Protein AF-A0A8T3A961-F1 (afdb_monomer_lite)

Organism: Dendrobium nobile (NCBI:txid94219)

InterPro domains:
  IPR036397 Ribonuclease H superfamily [G3DSA:3.30.420.10] (1-75)

Foldseek 3Di:
DDPVVVCQQQDADPVVRGGVVCVVVVDHDDDPVCVVVVPPVNVVVVPDDPVRVVVVVVVVVVCVVVVVVVVVVVVVVD

Sequence (78 aa):
MTKELWAYNTTYKRSTK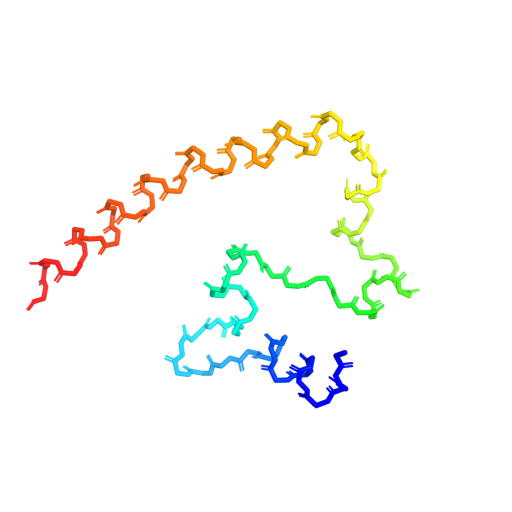VTPYSLVFRVEAILPLEVELPSLRVEIQNDLTQEQNVRLGMEELDTLDEVRLQAQQNLKIY

Secondary structure (DSSP, 8-state):
--HHHHHHHHSPBTTTTB-HHHHHHSSPPPPHHHHHTT-HHHHHHHHS-HHHHHHHHHHHHHHHHHHHHHHHHHHTT-

pLDDT: mean 86.85, std 5.99, range [55.59, 93.5]

Radius of gyration: 15.58 Å; chains: 1; bounding box: 40×23×36 Å

Structure (mmCIF, N/CA/C/O backbone):
data_AF-A0A8T3A961-F1
#
_entry.id   AF-A0A8T3A961-F1
#
loop_
_atom_site.group_PDB
_atom_site.id
_atom_site.type_symbol
_atom_site.label_atom_id
_atom_site.label_alt_id
_atom_site.label_comp_id
_atom_site.label_asym_id
_atom_site.label_entity_id
_atom_site.label_seq_id
_atom_site.pdbx_PDB_ins_code
_atom_site.Cartn_x
_atom_site.Cartn_y
_atom_site.Cartn_z
_atom_site.occupancy
_atom_site.B_iso_or_equiv
_atom_site.auth_seq_id
_atom_site.auth_comp_id
_atom_site.auth_asym_id
_atom_site.auth_atom_id
_atom_site.pdbx_PDB_model_num
ATOM 1 N N . MET A 1 1 ? -16.823 4.211 -9.992 1.00 65.25 1 MET A N 1
ATOM 2 C CA . MET A 1 1 ? -15.772 3.288 -10.477 1.00 65.25 1 MET A CA 1
ATOM 3 C C . MET A 1 1 ? -16.420 1.922 -10.674 1.00 65.25 1 MET A C 1
ATOM 5 O O . MET A 1 1 ? -17.149 1.508 -9.783 1.00 65.25 1 MET A O 1
ATOM 9 N N . THR A 1 2 ? -16.273 1.274 -11.832 1.00 89.12 2 THR A N 1
ATOM 10 C CA . THR A 1 2 ? -16.898 -0.038 -12.094 1.00 89.12 2 THR A CA 1
ATOM 11 C C . THR A 1 2 ? -16.008 -1.185 -11.610 1.00 89.12 2 THR A C 1
ATOM 13 O O . THR A 1 2 ? -14.787 -1.040 -11.534 1.00 89.12 2 THR A O 1
ATOM 16 N N . LYS A 1 3 ? -16.612 -2.340 -11.300 1.00 85.94 3 LYS A N 1
ATOM 17 C CA . LYS A 1 3 ? -15.901 -3.560 -10.877 1.00 85.94 3 LYS A CA 1
ATOM 18 C C . LYS A 1 3 ? -14.839 -4.012 -11.887 1.00 85.94 3 LYS A C 1
ATOM 20 O O . LYS A 1 3 ? -13.777 -4.468 -11.474 1.00 85.94 3 LYS A O 1
ATOM 25 N N . GLU A 1 4 ? -15.091 -3.837 -13.191 1.00 89.81 4 GLU A N 1
ATOM 26 C CA . GLU A 1 4 ? -14.113 -4.186 -14.227 1.00 89.81 4 GLU A CA 1
ATOM 27 C C . GLU A 1 4 ? -12.881 -3.279 -14.162 1.00 89.81 4 GLU A C 1
ATOM 29 O O . GLU A 1 4 ? -11.754 -3.760 -14.271 1.00 89.81 4 GLU A O 1
ATOM 34 N N . LEU A 1 5 ? -13.084 -1.976 -13.943 1.00 90.62 5 LEU A N 1
ATOM 35 C CA . LEU A 1 5 ? -11.989 -1.014 -13.853 1.00 90.62 5 LEU A CA 1
ATOM 36 C C . LEU A 1 5 ? -11.150 -1.236 -12.590 1.00 90.62 5 LEU A C 1
ATOM 38 O O . LEU A 1 5 ? -9.924 -1.188 -12.657 1.00 90.62 5 LEU A O 1
ATOM 42 N N . TRP A 1 6 ? -11.795 -1.520 -11.454 1.00 90.06 6 TRP A N 1
ATOM 43 C CA . TRP A 1 6 ? -11.086 -1.850 -10.216 1.00 90.06 6 TRP A CA 1
ATOM 44 C C . TRP A 1 6 ? -10.223 -3.098 -10.391 1.00 90.06 6 TRP A C 1
ATOM 46 O O . TRP A 1 6 ? -9.015 -3.033 -10.180 1.00 90.06 6 TRP A O 1
ATOM 56 N N . ALA A 1 7 ? -10.812 -4.195 -10.878 1.00 91.94 7 ALA A N 1
ATOM 57 C CA . ALA A 1 7 ? -10.080 -5.430 -11.129 1.00 91.94 7 ALA A CA 1
ATOM 58 C C . ALA A 1 7 ? -8.916 -5.210 -12.105 1.00 91.94 7 ALA A C 1
ATOM 60 O O . ALA A 1 7 ? -7.815 -5.704 -11.872 1.00 91.94 7 ALA A O 1
ATOM 61 N N . TYR A 1 8 ? -9.110 -4.430 -13.173 1.00 91.12 8 TYR A N 1
ATOM 62 C CA . TYR A 1 8 ? -8.028 -4.114 -14.103 1.00 91.12 8 TYR A CA 1
ATOM 63 C C . TYR A 1 8 ? -6.866 -3.374 -13.425 1.00 91.12 8 TYR A C 1
ATOM 65 O O . TYR A 1 8 ? -5.710 -3.701 -13.708 1.00 91.12 8 TYR A O 1
ATOM 73 N N . ASN A 1 9 ? -7.173 -2.419 -12.541 1.00 90.69 9 ASN A N 1
ATOM 74 C CA . ASN A 1 9 ? -6.191 -1.578 -11.861 1.00 90.69 9 ASN A CA 1
ATOM 75 C C . ASN A 1 9 ? -5.456 -2.295 -10.725 1.00 90.69 9 ASN A C 1
ATOM 77 O O . ASN A 1 9 ? -4.282 -2.013 -10.511 1.00 90.69 9 ASN A O 1
ATOM 81 N N . THR A 1 10 ? -6.102 -3.221 -10.019 1.00 91.81 10 THR A N 1
ATOM 82 C CA . THR A 1 10 ? -5.481 -3.948 -8.899 1.00 91.81 10 THR A CA 1
ATOM 83 C C . THR A 1 10 ? -4.879 -5.295 -9.302 1.00 91.81 10 THR A C 1
ATOM 85 O O . THR A 1 10 ? -4.192 -5.927 -8.506 1.00 91.81 10 THR A O 1
ATOM 88 N N . THR A 1 11 ? -5.092 -5.750 -10.542 1.00 93.00 11 THR A N 1
ATOM 89 C CA . THR A 1 11 ? -4.500 -7.001 -11.036 1.00 93.00 11 THR A CA 1
ATOM 90 C C . THR A 1 11 ? -3.078 -6.783 -11.546 1.00 93.00 11 THR A C 1
ATOM 92 O O . THR A 1 11 ? -2.827 -5.928 -12.400 1.00 93.00 11 THR A O 1
ATOM 95 N N . TYR A 1 12 ? -2.163 -7.639 -11.090 1.00 92.06 12 TYR A N 1
ATOM 96 C CA . TYR A 1 12 ? -0.768 -7.680 -11.523 1.00 92.06 12 TYR A CA 1
ATOM 97 C C . TYR A 1 12 ? -0.631 -7.811 -13.047 1.00 92.06 12 TYR A C 1
ATOM 99 O O . TYR A 1 12 ? -1.225 -8.698 -13.669 1.00 92.06 12 TYR A O 1
ATOM 107 N N . LYS A 1 13 ? 0.196 -6.962 -13.667 1.00 92.56 13 LYS A N 1
ATOM 108 C CA . LYS A 1 13 ? 0.503 -7.050 -15.100 1.00 92.56 13 LYS A CA 1
ATOM 109 C C . LYS A 1 13 ? 1.882 -7.646 -15.299 1.00 92.56 13 LYS A C 1
ATOM 111 O O . LYS A 1 13 ? 2.883 -7.106 -14.847 1.00 92.56 13 LYS A O 1
ATOM 116 N N . ARG A 1 14 ? 1.953 -8.732 -16.069 1.00 91.31 14 ARG A N 1
ATOM 117 C CA . ARG A 1 14 ? 3.227 -9.389 -16.401 1.00 91.31 14 ARG A CA 1
ATOM 118 C C . ARG A 1 14 ? 4.168 -8.489 -17.217 1.00 91.31 14 ARG A C 1
ATOM 120 O O . ARG A 1 14 ? 5.377 -8.632 -17.093 1.00 91.31 14 ARG A O 1
ATOM 127 N N . SER A 1 15 ? 3.626 -7.577 -18.027 1.00 88.38 15 SER A N 1
ATOM 128 C CA . SER A 1 15 ? 4.406 -6.657 -18.867 1.00 88.38 15 SER A CA 1
ATOM 129 C C . SER A 1 15 ? 5.175 -5.613 -18.055 1.00 88.38 15 SER A C 1
ATOM 131 O O . SER A 1 15 ? 6.353 -5.400 -18.312 1.00 88.38 15 SER A O 1
ATOM 133 N N . THR A 1 16 ? 4.530 -4.985 -17.070 1.00 84.06 16 THR A N 1
ATOM 134 C CA . THR A 1 16 ? 5.143 -3.962 -16.203 1.00 84.06 16 THR A CA 1
ATOM 135 C C . THR A 1 16 ? 5.654 -4.528 -14.880 1.00 84.06 16 THR A C 1
ATOM 137 O O . THR A 1 16 ? 6.339 -3.830 -14.143 1.00 84.06 16 THR A O 1
ATOM 140 N N . LYS A 1 17 ? 5.339 -5.794 -14.582 1.00 90.88 17 LYS A N 1
ATOM 141 C CA . LYS A 1 17 ? 5.632 -6.494 -13.324 1.00 90.88 17 LYS A CA 1
ATOM 142 C C . LYS A 1 17 ? 5.064 -5.818 -12.069 1.00 90.88 17 LYS A C 1
ATOM 144 O O . LYS A 1 17 ? 5.551 -6.080 -10.974 1.00 90.88 17 LYS A O 1
ATOM 149 N N . VAL A 1 18 ? 4.037 -4.986 -12.225 1.00 89.38 18 VAL A N 1
ATOM 150 C CA . VAL A 1 18 ? 3.355 -4.246 -11.148 1.00 89.38 18 VAL A CA 1
ATOM 151 C C . VAL A 1 18 ? 1.858 -4.123 -11.456 1.00 89.38 18 VAL A C 1
ATOM 153 O O . VAL A 1 18 ? 1.420 -4.476 -12.560 1.00 89.38 18 VAL A O 1
ATOM 156 N N . THR A 1 19 ? 1.055 -3.642 -10.505 1.00 93.50 19 THR A N 1
ATOM 157 C CA . THR A 1 19 ? -0.358 -3.319 -10.756 1.00 93.50 19 THR A CA 1
ATOM 158 C C . THR A 1 19 ? -0.486 -1.937 -11.419 1.00 93.50 19 THR A C 1
ATOM 160 O O . THR A 1 19 ? 0.328 -1.046 -11.170 1.00 93.50 19 THR A O 1
ATOM 163 N N . PRO A 1 20 ? -1.477 -1.700 -12.300 1.00 91.62 20 PRO A N 1
ATOM 164 C CA . PRO A 1 20 ? -1.678 -0.364 -12.862 1.00 91.62 20 PRO A CA 1
ATOM 165 C C . PRO A 1 20 ? -1.988 0.693 -11.796 1.00 91.62 20 PRO A C 1
ATOM 167 O O . PRO A 1 20 ? -1.654 1.859 -11.984 1.00 91.62 20 PRO A O 1
ATOM 170 N N . TYR A 1 21 ? -2.588 0.293 -10.671 1.00 90.69 21 TYR A N 1
ATOM 171 C CA . TYR A 1 21 ? -2.822 1.168 -9.529 1.00 90.69 21 TYR A CA 1
ATOM 172 C C . TYR A 1 21 ? -1.505 1.658 -8.917 1.00 90.69 21 TYR A C 1
ATOM 174 O O . TYR A 1 21 ? -1.333 2.869 -8.757 1.00 90.69 21 TYR A O 1
ATOM 182 N N . SER A 1 22 ? -0.547 0.759 -8.657 1.00 88.81 22 SER A N 1
ATOM 183 C CA . SER A 1 22 ? 0.748 1.153 -8.093 1.00 88.81 22 SER A CA 1
ATOM 184 C C . SER A 1 22 ? 1.596 1.988 -9.047 1.00 88.81 22 SER A C 1
ATOM 186 O O . SER A 1 22 ? 2.388 2.802 -8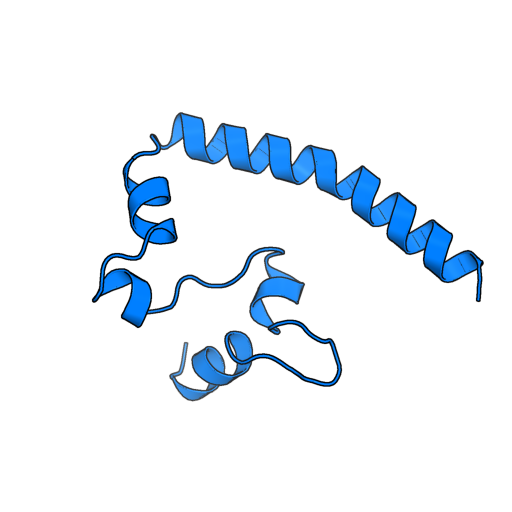.589 1.00 88.81 22 SER A O 1
ATOM 188 N N . LEU A 1 23 ? 1.373 1.926 -10.362 1.00 86.50 23 LEU A N 1
ATOM 189 C CA . LEU A 1 23 ? 2.011 2.867 -11.295 1.00 86.50 23 LEU A CA 1
ATOM 190 C C . LEU A 1 23 ? 1.542 4.319 -11.119 1.00 86.50 23 LEU A C 1
ATOM 192 O O . LEU A 1 23 ? 2.334 5.239 -11.311 1.00 86.50 23 LEU A O 1
ATOM 196 N N . VAL A 1 24 ? 0.268 4.533 -10.783 1.00 85.31 24 VAL A N 1
ATOM 197 C CA . VAL A 1 24 ? -0.317 5.879 -10.656 1.00 85.31 24 VAL A CA 1
ATOM 198 C C . VAL A 1 24 ? -0.121 6.427 -9.250 1.00 85.31 24 VAL A C 1
ATOM 200 O O . VAL A 1 24 ? 0.315 7.564 -9.080 1.00 85.31 24 VAL A O 1
ATOM 203 N N . PHE A 1 25 ? -0.428 5.610 -8.246 1.00 82.88 25 PHE A N 1
ATOM 204 C CA . PHE A 1 25 ? -0.441 6.023 -6.844 1.00 82.88 25 PHE A CA 1
ATOM 205 C C . PHE A 1 25 ? 0.841 5.665 -6.098 1.00 82.88 25 PHE A C 1
ATOM 207 O O . PHE A 1 25 ? 0.971 6.022 -4.935 1.00 82.88 25 PHE A O 1
ATOM 214 N N . ARG A 1 26 ? 1.784 4.972 -6.753 1.00 80.19 26 ARG A N 1
ATOM 215 C CA . ARG A 1 26 ? 3.077 4.528 -6.195 1.00 80.19 26 ARG A CA 1
ATOM 216 C C . ARG A 1 26 ? 2.988 3.551 -5.021 1.00 80.19 26 ARG A C 1
ATOM 218 O O . ARG A 1 26 ? 4.018 3.092 -4.550 1.00 80.19 26 ARG A O 1
ATOM 225 N N . VAL A 1 27 ? 1.778 3.161 -4.631 1.00 83.81 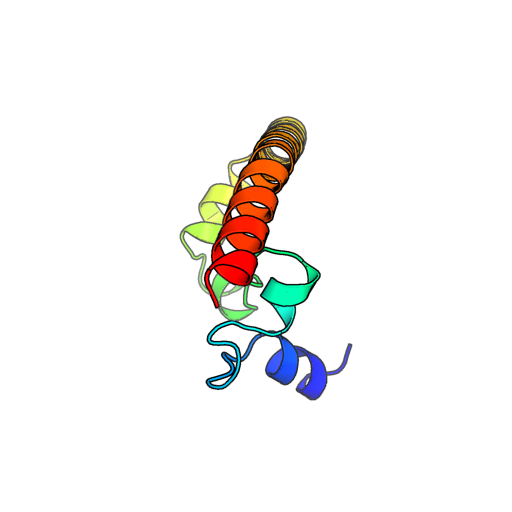27 VAL A N 1
ATOM 226 C CA . VAL A 1 27 ? 1.484 2.177 -3.586 1.00 83.81 27 VAL A CA 1
ATOM 227 C C . VAL A 1 27 ? 0.508 1.131 -4.113 1.00 83.81 27 VAL A C 1
ATOM 229 O O . VAL A 1 27 ? -0.304 1.413 -4.996 1.00 83.81 27 VAL A O 1
ATOM 232 N N . GLU A 1 28 ? 0.567 -0.089 -3.584 1.00 87.75 28 GLU A N 1
ATOM 233 C CA . GLU A 1 28 ? -0.412 -1.124 -3.925 1.00 87.75 28 GLU A CA 1
ATOM 234 C C . GLU A 1 28 ? -1.782 -0.806 -3.318 1.00 87.75 28 GLU A C 1
ATOM 236 O O . GLU A 1 28 ? -1.887 -0.352 -2.176 1.00 87.75 28 GLU A O 1
ATOM 241 N N . ALA A 1 29 ? -2.853 -1.070 -4.067 1.00 89.69 29 ALA A N 1
ATOM 242 C CA . ALA A 1 29 ? -4.208 -0.861 -3.567 1.00 89.69 29 ALA A CA 1
ATOM 243 C C . ALA A 1 29 ? -4.483 -1.744 -2.338 1.00 89.69 29 ALA A C 1
ATOM 245 O O . ALA A 1 29 ? -4.007 -2.879 -2.256 1.00 89.69 29 ALA A O 1
ATOM 246 N N . ILE A 1 30 ? -5.272 -1.232 -1.393 1.00 88.69 30 ILE A N 1
ATOM 247 C CA . ILE A 1 30 ? -5.884 -2.070 -0.359 1.00 88.69 30 ILE A CA 1
ATOM 248 C C . ILE A 1 30 ? -7.093 -2.749 -1.002 1.00 88.69 30 ILE A C 1
ATOM 250 O O . ILE A 1 30 ? -7.996 -2.084 -1.517 1.00 88.69 30 I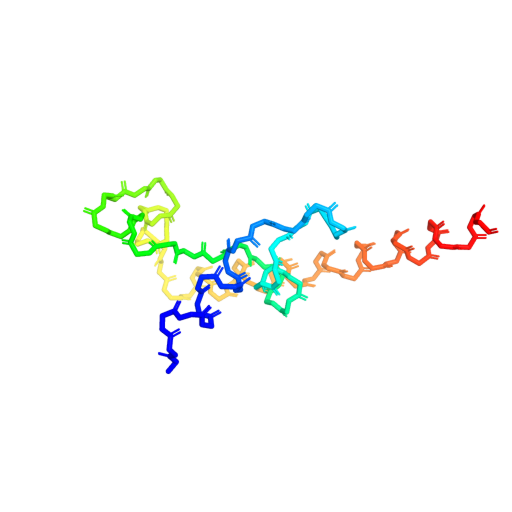LE A O 1
ATOM 254 N N . LEU A 1 31 ? -7.087 -4.077 -1.039 1.00 90.00 31 LEU A N 1
ATOM 255 C CA . LEU A 1 31 ? -8.170 -4.849 -1.631 1.00 90.00 31 LEU A CA 1
ATOM 256 C C . LEU A 1 31 ? -9.377 -4.870 -0.686 1.00 90.00 31 LEU A C 1
ATOM 258 O O . LEU A 1 31 ? -9.196 -4.947 0.526 1.00 90.00 31 LEU A O 1
ATOM 262 N N . PRO A 1 32 ? -10.614 -4.912 -1.211 1.00 88.12 32 PRO A N 1
ATOM 263 C CA . PRO A 1 32 ? -11.802 -5.076 -0.372 1.00 88.12 32 PRO A CA 1
ATOM 264 C C . PRO A 1 32 ? -11.705 -6.281 0.575 1.00 88.12 32 PRO A C 1
ATOM 266 O O . PRO A 1 32 ? -12.070 -6.181 1.740 1.00 88.12 32 PRO A O 1
ATOM 269 N N . LEU A 1 33 ? -11.110 -7.385 0.107 1.00 89.44 33 LEU A N 1
ATOM 270 C CA . LEU A 1 33 ? -10.889 -8.581 0.918 1.00 89.44 33 LEU A CA 1
ATOM 271 C C . LEU A 1 33 ? -9.947 -8.340 2.108 1.00 89.44 33 LEU A C 1
ATOM 273 O O . LEU A 1 33 ? -10.134 -8.957 3.144 1.00 89.44 33 LEU A O 1
ATOM 277 N N . GLU A 1 34 ? -8.956 -7.453 1.983 1.00 90.50 34 GLU A N 1
ATOM 278 C CA . GLU A 1 34 ? -8.053 -7.094 3.091 1.00 90.50 34 GLU A CA 1
ATOM 279 C C . GLU A 1 34 ? -8.754 -6.257 4.170 1.00 90.50 34 GLU A C 1
ATOM 281 O O . GLU A 1 34 ? -8.271 -6.172 5.297 1.00 90.50 34 GLU A O 1
ATOM 286 N N . VAL A 1 35 ? -9.875 -5.620 3.822 1.00 88.38 35 VAL A N 1
ATOM 287 C CA . VAL A 1 35 ? -10.722 -4.883 4.766 1.00 88.38 35 VAL A CA 1
ATOM 288 C C . VAL A 1 35 ? -11.724 -5.830 5.428 1.00 88.38 35 VAL A C 1
ATOM 290 O O . VAL A 1 35 ? -11.930 -5.754 6.635 1.00 88.38 35 VAL A O 1
ATOM 293 N N . GLU A 1 36 ? -12.330 -6.736 4.653 1.00 91.31 36 GLU A N 1
ATOM 294 C CA . GLU A 1 36 ? -13.245 -7.767 5.168 1.00 91.31 36 GLU A CA 1
ATOM 295 C C . GLU A 1 36 ? -12.532 -8.780 6.074 1.00 91.31 36 GLU A C 1
ATOM 297 O O . GLU A 1 36 ? -13.076 -9.194 7.096 1.00 91.31 36 GLU A O 1
ATOM 302 N N . LEU A 1 37 ? -11.311 -9.166 5.702 1.00 93.06 37 LEU A N 1
ATOM 303 C CA . LEU A 1 37 ? -10.390 -9.970 6.495 1.00 93.06 37 LEU A CA 1
ATOM 304 C C . LEU A 1 37 ? -9.234 -9.057 6.902 1.00 93.06 37 LEU A C 1
ATOM 306 O O . LEU A 1 37 ? -8.318 -8.909 6.090 1.00 93.06 37 LEU A O 1
ATOM 310 N N . PRO A 1 38 ? -9.277 -8.452 8.109 1.00 89.44 38 PRO A N 1
ATOM 311 C CA . PRO A 1 38 ? -8.337 -7.420 8.526 1.00 89.44 38 PRO A CA 1
ATOM 312 C C . PRO A 1 38 ? -6.898 -7.871 8.295 1.00 89.44 38 PRO A C 1
ATOM 314 O O . PRO A 1 38 ? -6.358 -8.706 9.022 1.00 89.44 38 PRO A O 1
ATOM 317 N N . SER A 1 39 ? -6.303 -7.372 7.215 1.00 91.19 39 SER A N 1
ATOM 318 C CA . SER A 1 39 ? -4.928 -7.699 6.880 1.00 91.19 39 SER A CA 1
ATOM 319 C C . SER A 1 39 ? -3.993 -6.863 7.742 1.00 91.19 39 SER A C 1
ATOM 321 O O . SER A 1 39 ? -4.353 -5.778 8.200 1.00 91.19 39 SER A O 1
ATOM 323 N N . LEU A 1 40 ? -2.750 -7.320 7.890 1.00 89.69 40 LEU A N 1
ATOM 324 C CA . LEU A 1 40 ? -1.726 -6.572 8.621 1.00 89.69 40 LEU A CA 1
ATOM 325 C C . LEU A 1 40 ? -1.562 -5.136 8.088 1.00 89.69 40 LEU A C 1
ATOM 327 O O . LEU A 1 40 ? -1.315 -4.214 8.854 1.00 89.69 40 LEU A O 1
ATOM 331 N N . ARG A 1 41 ? -1.738 -4.926 6.775 1.00 87.19 41 ARG A N 1
ATOM 332 C CA . ARG A 1 41 ? -1.676 -3.588 6.161 1.00 87.19 41 ARG A CA 1
ATOM 333 C C . ARG A 1 41 ? -2.789 -2.682 6.677 1.00 87.19 41 ARG A C 1
ATOM 335 O O . ARG A 1 41 ? -2.540 -1.514 6.948 1.00 87.19 41 ARG A O 1
ATOM 342 N N . VAL A 1 42 ? -4.003 -3.219 6.793 1.00 89.50 42 VAL A N 1
ATOM 343 C CA . VAL A 1 42 ? -5.171 -2.482 7.289 1.00 89.50 42 VAL A CA 1
ATOM 344 C C . VAL A 1 42 ? -5.041 -2.211 8.784 1.00 89.50 42 VAL A C 1
ATOM 346 O O . VAL A 1 42 ? -5.355 -1.112 9.224 1.00 89.50 42 VAL A O 1
ATOM 349 N N . GLU A 1 43 ? -4.529 -3.168 9.552 1.00 91.38 43 GLU A N 1
ATOM 350 C CA . GLU A 1 43 ? -4.291 -3.009 10.989 1.00 91.38 43 GLU A CA 1
ATOM 351 C C . GLU A 1 43 ? -3.258 -1.910 11.273 1.00 91.38 43 GLU A C 1
ATOM 353 O O . GLU A 1 43 ? -3.566 -0.955 11.981 1.00 91.38 43 GLU A O 1
ATOM 358 N N . ILE A 1 44 ? -2.103 -1.947 10.596 1.00 88.75 44 ILE A N 1
ATOM 359 C CA . ILE A 1 44 ? -1.090 -0.882 10.679 1.00 88.75 44 ILE A CA 1
ATOM 360 C C . ILE A 1 44 ? -1.691 0.474 10.296 1.00 88.75 44 ILE A C 1
ATOM 362 O O . ILE A 1 44 ? -1.433 1.472 10.961 1.00 88.75 44 ILE A O 1
ATOM 366 N N . GLN A 1 45 ? -2.503 0.528 9.237 1.00 84.81 45 GLN A N 1
ATOM 367 C CA . GLN A 1 45 ? -3.116 1.778 8.789 1.00 84.81 45 GLN A CA 1
ATOM 368 C C . GLN A 1 45 ? -4.128 2.337 9.801 1.00 84.81 45 GLN A C 1
ATOM 370 O O . GLN A 1 45 ? -4.235 3.556 9.934 1.00 84.81 45 GLN A O 1
ATOM 375 N N . ASN A 1 46 ? -4.864 1.466 10.494 1.00 87.88 46 ASN A N 1
ATOM 376 C CA . ASN A 1 46 ? -5.847 1.847 11.508 1.00 87.88 46 ASN A CA 1
ATOM 377 C C . ASN A 1 46 ? -5.193 2.312 12.816 1.00 87.88 46 ASN A C 1
ATOM 379 O O . ASN A 1 46 ? -5.764 3.155 13.506 1.00 87.88 46 ASN A O 1
ATOM 383 N N . ASP A 1 47 ? -4.006 1.795 13.136 1.00 91.44 47 ASP A N 1
ATOM 384 C CA . ASP A 1 47 ? -3.233 2.191 14.318 1.00 91.44 47 ASP A CA 1
ATOM 385 C C . ASP A 1 47 ? -2.543 3.557 14.156 1.00 91.44 47 ASP A C 1
ATOM 387 O O . ASP A 1 47 ? -2.119 4.170 15.140 1.00 91.44 47 ASP A O 1
ATOM 391 N N . LEU A 1 48 ? -2.433 4.063 12.922 1.00 90.44 48 LEU A N 1
ATOM 392 C CA . LEU A 1 48 ? -1.846 5.368 12.636 1.00 90.44 48 LEU A CA 1
ATOM 393 C C . LEU A 1 48 ? -2.851 6.499 12.868 1.00 90.44 48 LEU A C 1
ATOM 395 O O . LEU A 1 48 ? -3.954 6.521 12.318 1.00 90.44 48 LEU A O 1
ATOM 399 N N . THR A 1 49 ? -2.423 7.530 13.596 1.00 92.44 49 THR A N 1
ATOM 400 C CA . THR A 1 49 ? -3.159 8.796 13.620 1.00 92.44 49 THR A CA 1
ATOM 401 C C . THR A 1 49 ? -3.052 9.503 12.270 1.00 92.44 49 THR A C 1
ATOM 403 O O . THR A 1 49 ? -2.107 9.297 11.504 1.00 92.44 49 THR A O 1
ATOM 406 N N . GLN A 1 50 ? -3.995 10.401 11.978 1.00 87.88 50 GLN A N 1
ATOM 407 C CA . GLN A 1 50 ? -3.964 11.190 10.744 1.00 87.88 50 GLN A CA 1
ATOM 408 C C . GLN A 1 50 ? -2.641 11.959 10.580 1.00 87.88 50 GLN A C 1
ATOM 410 O O . GLN A 1 50 ? -2.090 12.009 9.484 1.00 87.88 50 GLN A O 1
ATOM 415 N N . GLU A 1 51 ? -2.104 12.518 11.667 1.00 90.81 51 GLU A N 1
ATOM 416 C CA . GLU A 1 51 ? -0.825 13.238 11.668 1.00 90.81 51 GLU A CA 1
ATOM 417 C C . GLU A 1 51 ? 0.361 12.313 11.367 1.00 90.81 51 GLU A C 1
ATOM 419 O O . GLU A 1 51 ? 1.240 12.671 10.584 1.00 90.81 51 GLU A O 1
ATOM 424 N N . GLN A 1 52 ? 0.376 11.108 11.947 1.00 91.19 52 GLN A N 1
ATOM 425 C CA . GLN A 1 52 ? 1.409 10.109 11.666 1.00 91.19 52 GLN A CA 1
ATOM 426 C C . GLN A 1 52 ? 1.345 9.636 10.214 1.00 91.19 52 GLN A C 1
ATOM 428 O O . GLN A 1 52 ? 2.382 9.537 9.566 1.00 91.19 52 GLN A O 1
ATOM 433 N N . ASN A 1 53 ? 0.142 9.403 9.691 1.00 86.50 53 ASN A N 1
ATOM 434 C CA . ASN A 1 53 ? -0.072 8.986 8.310 1.00 86.50 53 ASN A CA 1
ATOM 435 C C . ASN A 1 53 ? 0.418 10.053 7.313 1.00 86.50 53 ASN A C 1
ATOM 437 O O . ASN A 1 53 ? 1.135 9.740 6.367 1.00 86.50 53 ASN A O 1
ATOM 441 N N . VAL A 1 54 ? 0.104 11.331 7.560 1.00 87.50 54 VAL A N 1
ATOM 442 C CA . VAL A 1 54 ? 0.601 12.447 6.734 1.00 87.50 54 VAL A CA 1
ATOM 443 C C . VAL A 1 54 ? 2.124 12.545 6.794 1.00 87.50 54 VAL A C 1
ATOM 445 O O . VAL A 1 54 ? 2.757 12.713 5.753 1.00 87.50 54 VAL A O 1
ATOM 448 N N . ARG A 1 55 ? 2.722 12.413 7.985 1.00 91.38 55 ARG A N 1
ATOM 449 C CA . ARG A 1 55 ? 4.181 12.454 8.143 1.00 91.38 55 ARG A CA 1
ATOM 450 C C . ARG A 1 55 ? 4.869 11.315 7.389 1.00 91.38 55 ARG A C 1
ATOM 452 O O . ARG A 1 55 ? 5.798 11.581 6.639 1.00 91.38 55 ARG A O 1
ATOM 459 N N . LEU A 1 56 ? 4.389 10.080 7.545 1.00 87.44 56 LEU A N 1
ATOM 460 C CA . LEU A 1 56 ? 4.929 8.919 6.830 1.00 87.44 56 LEU A CA 1
ATOM 461 C C . LEU A 1 56 ? 4.793 9.082 5.311 1.00 87.44 56 LEU A C 1
ATOM 463 O O . LEU A 1 56 ? 5.736 8.797 4.583 1.00 87.44 56 LEU A O 1
ATOM 467 N N . GLY A 1 57 ? 3.662 9.612 4.835 1.00 84.56 57 GLY A N 1
ATOM 468 C CA . GLY A 1 57 ? 3.474 9.910 3.415 1.00 84.56 57 GLY A CA 1
ATOM 469 C C . GLY A 1 57 ? 4.429 10.985 2.881 1.00 84.56 57 GLY A C 1
ATOM 470 O O . GLY A 1 57 ? 4.851 10.901 1.730 1.00 84.56 57 GLY A O 1
ATOM 471 N N . MET A 1 58 ? 4.798 11.980 3.698 1.00 85.62 58 MET A N 1
ATOM 472 C CA . MET A 1 58 ? 5.823 12.972 3.341 1.00 85.62 58 MET A CA 1
ATOM 473 C C . MET A 1 58 ? 7.217 12.345 3.272 1.00 85.62 58 MET A C 1
ATOM 475 O O . MET A 1 58 ? 7.910 12.547 2.281 1.00 85.62 58 MET A O 1
ATOM 479 N N . GLU A 1 59 ? 7.595 11.541 4.269 1.00 87.06 59 GLU A N 1
ATOM 480 C CA . GLU A 1 59 ? 8.879 10.825 4.280 1.00 87.06 59 GLU A CA 1
ATOM 481 C C . GLU A 1 59 ? 9.012 9.897 3.063 1.00 87.06 59 GLU A C 1
ATOM 483 O O . GLU A 1 59 ? 10.041 9.885 2.388 1.00 87.06 59 GLU A O 1
ATOM 488 N N . GLU A 1 60 ? 7.951 9.161 2.724 1.00 83.62 60 GLU A N 1
ATOM 489 C CA . GLU A 1 60 ? 7.923 8.315 1.532 1.00 83.62 60 GLU A CA 1
ATOM 490 C C . GLU A 1 60 ? 8.092 9.157 0.256 1.00 83.62 60 GLU A C 1
ATOM 492 O O . GLU A 1 60 ? 8.878 8.788 -0.618 1.00 83.62 60 GLU A O 1
ATOM 497 N N . LEU A 1 61 ? 7.451 10.331 0.172 1.00 84.19 61 LEU A N 1
ATOM 498 C CA . LEU A 1 61 ? 7.628 11.261 -0.947 1.00 84.19 61 LEU A CA 1
ATOM 499 C C . LEU A 1 61 ? 9.063 11.779 -1.084 1.00 84.19 61 LEU A C 1
ATOM 501 O O . LEU A 1 61 ? 9.559 11.860 -2.207 1.00 84.19 61 LEU A O 1
ATOM 505 N N . ASP A 1 62 ? 9.726 12.101 0.024 1.00 85.12 62 ASP A N 1
ATOM 506 C CA . ASP A 1 62 ? 11.101 12.607 0.011 1.00 85.12 62 ASP A CA 1
ATOM 507 C C . ASP A 1 62 ? 12.075 11.546 -0.530 1.00 85.12 62 ASP A C 1
ATOM 509 O O . ASP A 1 62 ? 12.970 11.852 -1.321 1.00 85.12 62 ASP A O 1
ATOM 513 N N . THR A 1 63 ? 11.849 10.267 -0.207 1.00 83.50 63 THR A N 1
ATOM 514 C CA . THR A 1 63 ? 12.659 9.160 -0.753 1.00 83.50 63 THR A CA 1
ATOM 515 C C . THR A 1 63 ? 12.407 8.890 -2.241 1.00 83.50 63 THR A C 1
ATOM 517 O O . THR A 1 63 ? 13.253 8.307 -2.928 1.00 83.50 63 THR A O 1
ATOM 520 N N . LEU A 1 64 ? 11.267 9.325 -2.796 1.00 81.69 64 LEU A N 1
ATOM 521 C CA . LEU A 1 64 ? 10.933 9.059 -4.198 1.00 81.69 64 LEU A CA 1
ATOM 522 C C . LEU A 1 64 ? 11.883 9.741 -5.179 1.00 81.69 64 LEU A C 1
ATOM 524 O O . LEU A 1 64 ? 12.055 9.233 -6.292 1.00 81.69 64 LEU A O 1
ATOM 528 N N . ASP A 1 65 ? 12.478 10.875 -4.819 1.00 81.00 65 ASP A N 1
ATOM 529 C CA . ASP A 1 65 ? 13.419 11.561 -5.703 1.00 81.00 65 ASP A CA 1
ATOM 530 C C . ASP A 1 65 ? 14.727 10.777 -5.865 1.00 81.00 65 ASP A C 1
ATOM 532 O O . ASP A 1 65 ? 15.256 10.699 -6.978 1.00 81.00 65 ASP A O 1
ATOM 536 N N . GLU A 1 66 ? 15.181 10.080 -4.822 1.00 83.62 66 GLU A N 1
ATOM 537 C CA . GLU A 1 66 ? 16.328 9.169 -4.896 1.00 83.62 66 GLU A CA 1
ATOM 538 C C . GLU A 1 66 ? 16.030 7.972 -5.807 1.00 83.62 66 GLU A C 1
ATOM 540 O O . GLU A 1 66 ? 16.806 7.653 -6.714 1.00 83.62 66 GLU A O 1
ATOM 545 N N . VAL A 1 67 ? 14.850 7.361 -5.643 1.00 84.06 67 VAL A N 1
AT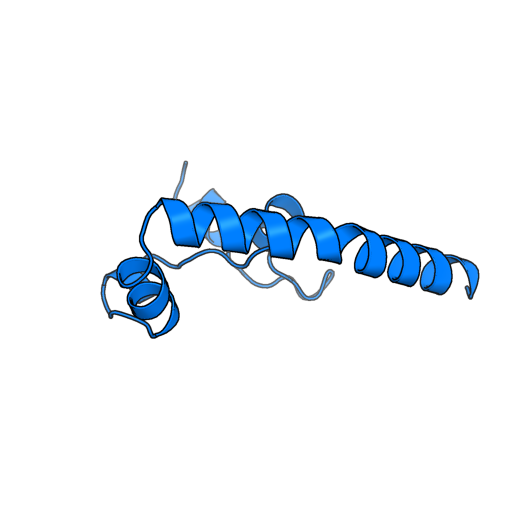OM 546 C CA . VAL A 1 67 ? 14.391 6.244 -6.486 1.00 84.06 67 VAL A CA 1
ATOM 547 C C . VAL A 1 67 ? 14.282 6.672 -7.954 1.00 84.06 67 VAL A C 1
ATOM 549 O O . VAL A 1 67 ? 14.682 5.935 -8.861 1.00 84.06 67 VAL A O 1
ATOM 552 N N . ARG A 1 68 ? 13.776 7.884 -8.218 1.00 82.75 68 ARG A N 1
ATOM 553 C CA . ARG A 1 68 ? 13.699 8.451 -9.574 1.00 82.75 68 ARG A CA 1
ATOM 554 C C . ARG A 1 68 ? 15.081 8.687 -10.163 1.00 82.75 68 ARG A C 1
ATOM 556 O O . ARG A 1 68 ? 15.291 8.343 -11.326 1.00 82.75 68 ARG A O 1
ATOM 563 N N . LEU A 1 69 ? 16.010 9.243 -9.387 1.00 86.62 69 LEU A N 1
ATOM 564 C CA . LEU A 1 69 ? 17.383 9.468 -9.827 1.00 86.62 69 LEU A CA 1
ATOM 565 C C . LEU A 1 69 ? 18.062 8.143 -10.193 1.00 86.62 69 LEU A C 1
ATOM 567 O O . LEU A 1 69 ? 18.669 8.038 -11.260 1.00 86.62 69 LEU A O 1
ATOM 571 N N . GLN A 1 70 ? 17.897 7.111 -9.365 1.00 86.38 70 GLN A N 1
ATOM 572 C CA . GLN A 1 70 ? 18.440 5.781 -9.630 1.00 86.38 70 GLN A CA 1
ATOM 573 C C . GLN A 1 70 ? 17.828 5.156 -10.892 1.00 86.38 70 GLN A C 1
ATOM 575 O O . GLN A 1 70 ? 18.547 4.623 -11.737 1.00 86.38 70 GLN A O 1
ATOM 580 N N . ALA A 1 71 ? 16.511 5.271 -11.083 1.00 82.00 71 ALA A N 1
ATOM 581 C CA . ALA A 1 71 ? 15.852 4.814 -12.305 1.00 82.00 71 ALA A CA 1
ATOM 582 C C . ALA A 1 71 ? 16.361 5.558 -13.557 1.00 82.00 71 ALA A C 1
ATOM 584 O O . ALA A 1 71 ? 16.601 4.932 -14.590 1.00 82.00 71 ALA A O 1
ATOM 585 N N . GLN A 1 72 ? 16.582 6.874 -13.468 1.00 85.62 72 GLN A N 1
ATOM 586 C CA . GLN A 1 72 ? 17.162 7.672 -14.555 1.00 85.62 72 GLN A CA 1
ATOM 587 C C . GLN A 1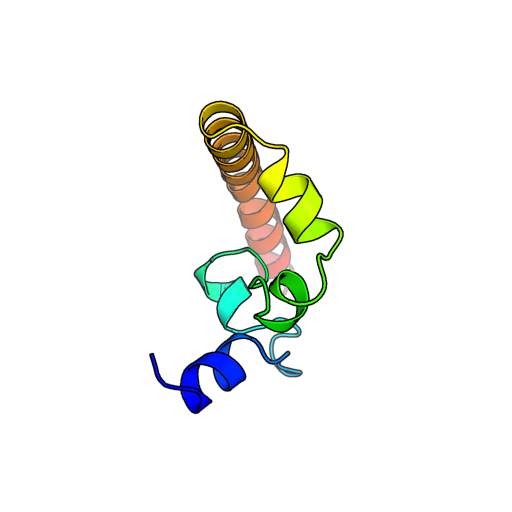 72 ? 18.606 7.271 -14.870 1.00 85.62 72 GLN A C 1
ATOM 589 O O . GLN A 1 72 ? 18.987 7.240 -16.038 1.00 85.62 72 GLN A O 1
ATOM 594 N N . GLN A 1 73 ? 19.412 6.964 -13.852 1.00 87.62 73 GLN A N 1
ATOM 595 C CA . GLN A 1 73 ? 20.769 6.450 -14.040 1.00 87.62 73 GLN A CA 1
ATOM 596 C C . GLN A 1 73 ? 20.745 5.081 -14.723 1.00 87.62 73 GLN A C 1
ATOM 598 O O . GLN A 1 73 ? 21.446 4.896 -15.713 1.00 87.62 73 GLN A O 1
ATOM 603 N N . ASN A 1 74 ? 19.879 4.170 -14.276 1.00 81.69 74 ASN A N 1
ATOM 604 C CA . ASN A 1 74 ? 19.706 2.850 -14.885 1.00 81.69 74 ASN A CA 1
ATOM 605 C C . ASN A 1 74 ? 19.298 2.937 -16.361 1.00 81.69 74 ASN A C 1
ATOM 607 O O . ASN A 1 74 ? 19.794 2.161 -17.169 1.00 81.69 74 ASN A O 1
ATOM 611 N N . LEU A 1 75 ? 18.443 3.896 -16.732 1.00 80.81 75 LEU A N 1
ATOM 612 C CA . LEU A 1 75 ? 18.056 4.130 -18.129 1.00 80.81 75 LEU A CA 1
ATOM 613 C C . LEU A 1 75 ? 19.205 4.640 -19.005 1.00 80.81 75 LEU A C 1
ATOM 615 O O . LEU A 1 75 ? 19.205 4.360 -20.194 1.00 80.81 75 LEU A O 1
ATOM 619 N N . LYS A 1 76 ? 20.175 5.373 -18.442 1.00 75.81 76 LYS A N 1
ATOM 620 C CA . LYS A 1 76 ? 21.358 5.859 -19.179 1.00 75.81 76 LYS A CA 1
ATOM 621 C C . LYS A 1 76 ? 22.416 4.778 -19.422 1.00 75.81 76 LYS A C 1
ATOM 623 O O . LYS A 1 76 ? 23.372 5.037 -20.145 1.00 75.81 76 LYS A O 1
ATOM 628 N N . ILE A 1 77 ? 22.288 3.620 -18.772 1.00 70.12 77 ILE A N 1
ATOM 629 C CA . ILE A 1 77 ? 23.231 2.496 -18.885 1.00 70.12 77 ILE A CA 1
ATOM 630 C C . ILE A 1 77 ? 22.850 1.553 -20.053 1.00 70.12 77 ILE A C 1
ATOM 632 O O . ILE A 1 77 ? 23.621 0.657 -20.391 1.00 70.12 77 ILE A O 1
ATOM 636 N N . TYR A 1 78 ? 21.706 1.783 -20.709 1.00 55.59 78 TYR A N 1
ATOM 637 C CA . TYR A 1 78 ? 21.266 1.100 -21.933 1.00 55.59 78 TYR A CA 1
ATOM 638 C C . TYR A 1 78 ? 21.370 2.026 -23.147 1.00 55.59 78 TYR A C 1
ATOM 640 O O . TYR A 1 78 ? 21.621 1.494 -24.251 1.00 55.59 78 TYR A O 1
#